Protein AF-A0A0M3BG21-F1 (afdb_monomer_lite)

Foldseek 3Di:
DCLLVVLCVVVVHQLQRSQVQQVHGSVVSVCLNVVVDQDDLVSLVSSCVSRVDDSCVSCCVPPPHPVPPD

Structure (mmCIF, N/CA/C/O backbone):
data_AF-A0A0M3BG21-F1
#
_entry.id   AF-A0A0M3BG21-F1
#
loop_
_atom_site.group_PDB
_atom_site.id
_atom_site.type_symbol
_atom_site.label_atom_id
_atom_site.label_alt_id
_atom_site.label_comp_id
_atom_site.label_asym_id
_atom_site.label_entity_id
_atom_site.label_seq_id
_atom_site.pdbx_PDB_ins_code
_atom_site.Cartn_x
_atom_site.Cartn_y
_atom_site.Cartn_z
_atom_site.occupancy
_atom_site.B_iso_or_equiv
_atom_site.auth_seq_id
_atom_site.auth_comp_id
_atom_site.auth_asym_id
_atom_site.auth_atom_id
_atom_site.pdbx_PDB_model_num
ATOM 1 N N . MET A 1 1 ? 0.925 7.036 -6.897 1.00 69.69 1 MET A N 1
ATOM 2 C CA . MET A 1 1 ? 0.223 6.158 -5.929 1.00 69.69 1 MET A CA 1
ATOM 3 C C . MET A 1 1 ? -1.267 6.466 -5.778 1.00 69.69 1 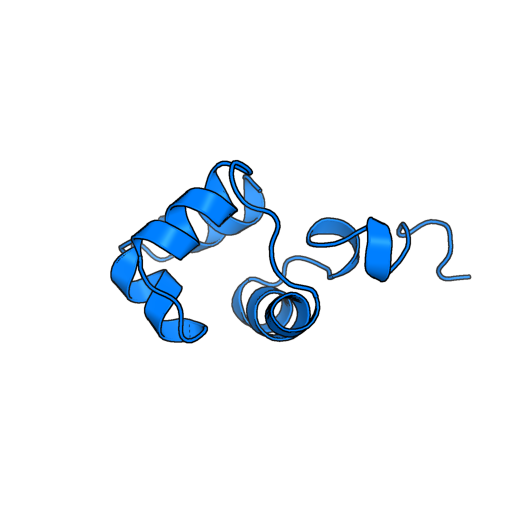MET A C 1
ATOM 5 O O . MET A 1 1 ? -1.966 5.770 -5.048 1.00 69.69 1 MET A O 1
AT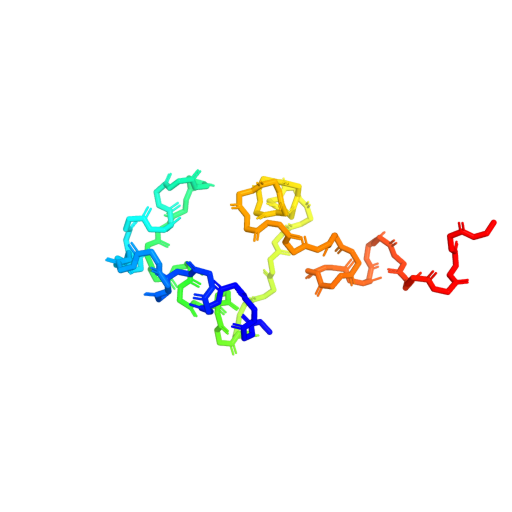OM 9 N N . GLU A 1 2 ? -1.783 7.431 -6.536 1.00 83.56 2 GLU A N 1
ATOM 10 C CA . GLU A 1 2 ? -3.189 7.835 -6.528 1.00 83.56 2 GLU A CA 1
ATOM 11 C C . GLU A 1 2 ? -4.166 6.682 -6.799 1.00 83.56 2 GLU A C 1
ATOM 13 O O . GLU A 1 2 ? -5.182 6.585 -6.125 1.00 83.56 2 GLU A O 1
ATOM 18 N N . LYS A 1 3 ? -3.806 5.723 -7.666 1.00 92.06 3 LYS A N 1
ATOM 19 C CA . LYS A 1 3 ? -4.617 4.521 -7.936 1.00 92.06 3 LYS A CA 1
ATOM 20 C C . LYS A 1 3 ? -4.840 3.636 -6.703 1.00 92.06 3 LYS A C 1
ATOM 22 O O . LYS A 1 3 ? -5.940 3.138 -6.497 1.00 92.06 3 LYS A O 1
ATOM 27 N N . ILE A 1 4 ? -3.821 3.470 -5.856 1.00 93.81 4 ILE A N 1
ATOM 28 C CA . ILE A 1 4 ? -3.929 2.665 -4.626 1.00 93.81 4 ILE A CA 1
ATOM 29 C C . ILE A 1 4 ? -4.791 3.389 -3.587 1.00 93.81 4 ILE A C 1
ATOM 31 O O . ILE A 1 4 ? -5.618 2.763 -2.924 1.00 93.81 4 ILE A O 1
ATOM 35 N N . LYS A 1 5 ? -4.660 4.719 -3.506 1.00 95.25 5 LYS A N 1
ATOM 36 C CA . LYS A 1 5 ? -5.535 5.556 -2.680 1.00 95.25 5 LYS A CA 1
ATOM 37 C C . LYS A 1 5 ? -6.988 5.497 -3.160 1.00 95.25 5 LYS A C 1
ATOM 39 O O . LYS A 1 5 ? -7.882 5.333 -2.336 1.00 95.25 5 LYS A O 1
ATOM 44 N N . HIS A 1 6 ? -7.212 5.567 -4.473 1.00 95.62 6 HIS A N 1
ATOM 45 C CA . HIS A 1 6 ? -8.539 5.489 -5.080 1.00 95.62 6 HIS A CA 1
ATOM 46 C C . HIS A 1 6 ? -9.220 4.150 -4.778 1.00 95.62 6 HIS A C 1
ATOM 48 O O . HIS A 1 6 ? -10.336 4.130 -4.263 1.00 95.62 6 HIS A O 1
ATOM 54 N N . TRP A 1 7 ? -8.496 3.039 -4.963 1.00 96.00 7 TRP A N 1
ATOM 55 C CA . TRP A 1 7 ? -8.969 1.699 -4.603 1.00 96.00 7 TRP A CA 1
ATOM 56 C C . TRP A 1 7 ? -9.455 1.617 -3.148 1.00 96.00 7 TRP A C 1
ATOM 58 O O . TRP A 1 7 ? -10.484 0.990 -2.872 1.00 96.00 7 TRP A O 1
ATOM 68 N N . ARG A 1 8 ? -8.729 2.257 -2.216 1.00 96.94 8 ARG A N 1
ATOM 69 C CA . ARG A 1 8 ? -9.090 2.288 -0.794 1.00 96.94 8 ARG A CA 1
ATOM 70 C C . ARG A 1 8 ? -10.363 3.104 -0.568 1.00 96.94 8 ARG A C 1
ATOM 72 O O . ARG A 1 8 ? -11.247 2.654 0.162 1.00 96.94 8 ARG A O 1
ATOM 79 N N . THR A 1 9 ? -10.451 4.295 -1.162 1.00 96.50 9 THR A N 1
ATOM 80 C CA . THR A 1 9 ? -11.593 5.202 -0.974 1.00 96.50 9 THR A CA 1
ATOM 81 C C . THR A 1 9 ? -12.877 4.664 -1.591 1.00 96.50 9 THR A C 1
ATOM 83 O O . THR A 1 9 ? -13.916 4.742 -0.946 1.00 96.50 9 THR A O 1
ATOM 86 N N . GLU A 1 10 ? -12.812 4.037 -2.769 1.00 97.06 10 GLU A N 1
ATOM 87 C CA . GLU A 1 10 ? -13.966 3.367 -3.395 1.00 97.06 10 GLU A CA 1
ATOM 88 C C . GLU A 1 10 ? -14.553 2.271 -2.497 1.00 97.06 10 GLU A C 1
ATOM 90 O O . GLU A 1 10 ? -15.759 2.045 -2.473 1.00 97.06 10 GLU A O 1
ATOM 95 N N . ARG A 1 11 ? -13.696 1.604 -1.718 1.00 95.75 11 ARG A N 1
ATOM 96 C CA . ARG A 1 11 ? -14.087 0.544 -0.778 1.00 95.75 11 ARG A CA 1
ATOM 97 C C . ARG A 1 11 ? -14.408 1.063 0.619 1.00 95.75 11 ARG A C 1
ATOM 99 O O . ARG A 1 11 ? -14.675 0.258 1.506 1.00 95.75 11 ARG A O 1
ATOM 106 N N . SER A 1 12 ? -14.365 2.381 0.830 1.00 97.06 12 SER A N 1
ATOM 107 C CA . SER A 1 12 ? -14.581 3.017 2.136 1.00 97.06 12 SER A CA 1
ATOM 108 C C . SER A 1 12 ? -13.709 2.424 3.254 1.00 97.06 12 SER A C 1
ATOM 110 O O . SER A 1 12 ? -14.114 2.344 4.412 1.00 97.06 12 SER A O 1
ATOM 112 N N . LEU A 1 13 ? -12.489 2.003 2.909 1.00 97.06 13 LEU A N 1
ATOM 113 C CA . LEU A 1 13 ? -11.542 1.424 3.857 1.00 97.06 13 LEU A CA 1
ATOM 114 C C . LEU A 1 13 ? -10.752 2.526 4.576 1.00 97.06 13 LEU A C 1
ATOM 116 O O . LEU A 1 13 ? -10.274 3.492 3.962 1.00 97.06 13 LEU A O 1
ATOM 120 N N . SER A 1 14 ? -10.546 2.347 5.882 1.00 97.81 14 SER A N 1
ATOM 121 C CA . SER A 1 14 ? -9.565 3.139 6.625 1.00 97.81 14 SER A CA 1
ATOM 122 C C . SER A 1 14 ? -8.140 2.757 6.205 1.00 97.81 14 SER A C 1
ATOM 124 O O . SER A 1 14 ? -7.908 1.707 5.593 1.00 97.81 14 SER A O 1
ATOM 126 N N . ILE A 1 15 ? -7.161 3.606 6.524 1.00 97.56 15 ILE A N 1
ATOM 127 C CA . ILE A 1 15 ? -5.752 3.302 6.235 1.00 97.56 15 ILE A CA 1
ATOM 128 C C . ILE A 1 15 ? -5.273 2.076 7.029 1.00 97.56 15 ILE A C 1
ATOM 130 O O . ILE A 1 15 ? -4.478 1.291 6.517 1.00 97.56 15 ILE A O 1
ATOM 134 N N . GLU A 1 16 ? -5.791 1.865 8.241 1.00 98.00 16 GLU A N 1
ATOM 135 C CA . GLU A 1 16 ? -5.512 0.700 9.087 1.00 98.00 16 GLU A CA 1
ATOM 136 C C . GLU A 1 16 ? -6.052 -0.579 8.455 1.00 98.00 16 GLU A C 1
ATOM 138 O O . GLU A 1 16 ? -5.310 -1.553 8.328 1.00 98.00 16 GLU A O 1
ATOM 143 N N . ALA A 1 17 ? -7.312 -0.562 8.012 1.00 97.62 17 ALA A N 1
ATOM 144 C CA . ALA A 1 17 ? -7.935 -1.711 7.366 1.00 97.62 17 ALA A CA 1
ATOM 145 C C . ALA A 1 17 ? -7.196 -2.088 6.073 1.00 97.62 17 ALA A C 1
ATOM 147 O O . ALA A 1 17 ? -6.886 -3.256 5.849 1.00 97.62 17 ALA A O 1
ATOM 148 N N . ALA A 1 18 ? -6.839 -1.097 5.251 1.00 96.94 18 ALA A N 1
ATOM 149 C CA . ALA A 1 18 ? -6.089 -1.326 4.020 1.00 96.94 18 ALA A CA 1
ATOM 150 C C . ALA A 1 18 ? -4.676 -1.879 4.279 1.00 96.94 18 ALA A C 1
ATOM 152 O O . ALA A 1 18 ? -4.251 -2.832 3.626 1.00 96.94 18 ALA A O 1
ATOM 153 N N . GLY A 1 19 ? -3.967 -1.332 5.272 1.00 97.06 19 GLY A N 1
ATOM 154 C CA . GLY A 1 19 ? -2.660 -1.840 5.683 1.00 97.06 19 GLY A CA 1
ATOM 155 C C . GLY A 1 19 ? -2.720 -3.285 6.185 1.00 97.06 19 GLY A C 1
ATOM 156 O O . GLY A 1 19 ? -1.893 -4.112 5.785 1.00 97.06 19 GLY A O 1
ATOM 157 N N . ALA A 1 20 ? -3.730 -3.615 6.994 1.00 97.44 20 ALA A N 1
ATOM 158 C CA . ALA A 1 20 ? -3.919 -4.956 7.540 1.00 97.44 20 ALA A CA 1
ATOM 159 C C . ALA A 1 20 ? -4.065 -6.023 6.441 1.00 97.44 20 ALA A C 1
ATOM 161 O O . ALA A 1 20 ? -3.489 -7.103 6.567 1.00 97.44 20 ALA A O 1
ATOM 162 N N . LEU A 1 21 ? -4.730 -5.700 5.324 1.00 96.38 21 LEU A N 1
ATOM 163 C CA . LEU A 1 21 ? -4.917 -6.616 4.187 1.00 96.38 21 LEU A CA 1
ATOM 164 C C . LEU A 1 21 ? -3.606 -7.052 3.515 1.00 96.38 21 LEU A C 1
ATOM 166 O O . LEU A 1 21 ? -3.566 -8.097 2.869 1.00 96.38 21 LEU A O 1
ATOM 170 N N . VAL A 1 22 ? -2.525 -6.282 3.671 1.00 94.88 22 VAL A N 1
ATOM 171 C CA . VAL A 1 22 ? -1.189 -6.629 3.147 1.00 94.88 22 VAL A CA 1
ATOM 172 C C . VAL A 1 22 ? -0.140 -6.789 4.250 1.00 94.88 22 VAL A C 1
ATOM 174 O O . VAL A 1 22 ? 1.065 -6.827 3.970 1.00 94.88 22 VAL A O 1
ATOM 177 N N . GLY A 1 23 ? -0.576 -6.885 5.509 1.00 96.06 23 GLY A N 1
ATOM 178 C CA . GLY A 1 23 ? 0.292 -7.063 6.673 1.00 96.06 23 GLY A CA 1
ATOM 179 C C . GLY A 1 23 ? 1.265 -5.900 6.881 1.00 96.06 23 GLY A C 1
ATOM 180 O O . GLY A 1 23 ? 2.472 -6.126 7.011 1.00 96.06 23 GLY A O 1
ATOM 181 N N . VAL A 1 24 ? 0.771 -4.660 6.824 1.00 96.44 24 VAL A N 1
ATOM 182 C CA . VAL A 1 24 ? 1.508 -3.437 7.190 1.00 96.44 24 VAL A CA 1
ATOM 183 C C . VAL A 1 24 ? 0.645 -2.543 8.084 1.00 96.44 24 VAL A C 1
ATOM 185 O O . VAL A 1 24 ? -0.573 -2.686 8.129 1.00 96.44 24 VAL A O 1
ATOM 188 N N . SER A 1 25 ? 1.256 -1.595 8.795 1.00 97.88 25 SER A N 1
ATOM 189 C CA . SER A 1 25 ? 0.491 -0.625 9.590 1.00 97.88 25 SER A CA 1
ATOM 190 C C . SER A 1 25 ? -0.239 0.395 8.707 1.00 97.88 25 SER A C 1
ATOM 192 O O . SER A 1 25 ? 0.189 0.681 7.585 1.00 97.88 25 SER A O 1
ATOM 194 N N . GLY A 1 26 ? -1.296 1.021 9.236 1.00 97.25 26 GLY A N 1
ATOM 195 C CA . GLY A 1 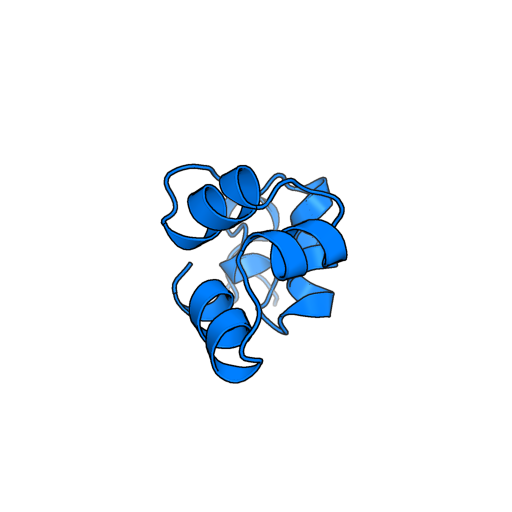26 ? -2.015 2.085 8.523 1.00 97.25 26 GLY A CA 1
ATOM 196 C C . GLY A 1 26 ? -1.134 3.289 8.180 1.00 97.25 26 GLY A C 1
ATOM 197 O O . GLY A 1 26 ? -1.216 3.832 7.081 1.00 97.25 26 GLY A O 1
ATOM 198 N N . VAL A 1 27 ? -0.189 3.643 9.057 1.00 97.38 27 VAL A N 1
ATOM 199 C CA . VAL A 1 27 ? 0.810 4.692 8.786 1.00 97.38 27 VAL A CA 1
ATOM 200 C C . VAL A 1 27 ? 1.708 4.313 7.607 1.00 97.38 27 VAL A C 1
ATOM 202 O O . VAL A 1 27 ? 2.021 5.155 6.764 1.00 97.38 27 VAL A O 1
ATOM 205 N N . GLN A 1 28 ? 2.132 3.050 7.527 1.00 97.38 28 GLN A N 1
ATOM 206 C CA . GLN A 1 28 ? 2.947 2.565 6.416 1.00 97.38 28 GLN A CA 1
ATOM 207 C C . GLN A 1 28 ? 2.156 2.572 5.106 1.00 97.38 28 GLN A C 1
ATOM 209 O O . GLN A 1 28 ? 2.683 3.041 4.097 1.00 97.38 28 GLN A O 1
ATOM 214 N N . TRP A 1 29 ? 0.891 2.150 5.139 1.00 97.62 29 TRP A N 1
ATOM 215 C CA . TRP A 1 29 ? -0.022 2.255 4.003 1.00 97.62 29 TRP A CA 1
ATOM 216 C C . TRP A 1 29 ? -0.202 3.708 3.540 1.00 97.62 29 TRP A C 1
ATOM 218 O O . TRP A 1 29 ? -0.021 4.011 2.365 1.00 97.62 29 TRP A O 1
ATOM 228 N N . HIS A 1 30 ? -0.446 4.642 4.459 1.00 96.88 30 HIS A N 1
ATOM 229 C CA . HIS A 1 30 ? -0.562 6.069 4.145 1.00 96.88 30 HIS A CA 1
ATOM 230 C C . HIS A 1 30 ? 0.703 6.637 3.470 1.00 96.88 30 HIS A C 1
ATOM 232 O O . HIS A 1 30 ? 0.621 7.413 2.517 1.00 96.88 30 HIS A O 1
ATOM 238 N N . ARG A 1 31 ? 1.899 6.224 3.916 1.00 97.00 31 ARG A N 1
ATOM 239 C CA . ARG A 1 31 ? 3.164 6.619 3.267 1.00 97.00 31 ARG A CA 1
ATOM 240 C C . ARG A 1 31 ? 3.311 6.041 1.863 1.00 97.00 31 ARG A C 1
ATOM 242 O O . ARG A 1 31 ? 3.899 6.698 1.006 1.00 97.00 31 ARG A O 1
ATOM 249 N N . TYR A 1 32 ? 2.780 4.841 1.632 1.00 95.94 32 TYR A N 1
ATOM 250 C CA . TYR A 1 32 ? 2.662 4.294 0.289 1.00 95.94 32 TYR A CA 1
ATOM 251 C C . TYR A 1 32 ? 1.754 5.200 -0.550 1.00 95.94 32 TYR A C 1
ATOM 253 O O . TYR A 1 32 ? 2.206 5.698 -1.576 1.00 95.94 32 TYR A O 1
ATOM 261 N N . GLU A 1 33 ? 0.524 5.485 -0.113 1.00 95.44 33 GLU A N 1
ATOM 262 C CA . GLU A 1 33 ? -0.444 6.310 -0.866 1.00 95.44 33 GLU A CA 1
ATOM 263 C C . GLU A 1 33 ? 0.114 7.670 -1.299 1.00 95.44 33 GLU A C 1
ATOM 265 O O . GLU A 1 33 ? -0.097 8.097 -2.435 1.00 95.44 33 GLU A O 1
ATOM 270 N N . ASN A 1 34 ? 0.873 8.318 -0.417 1.00 95.06 34 ASN A N 1
ATOM 271 C CA . ASN A 1 34 ? 1.446 9.638 -0.679 1.00 95.06 34 ASN A CA 1
ATOM 272 C C . ASN A 1 34 ? 2.824 9.587 -1.353 1.00 95.06 34 ASN A C 1
ATOM 274 O O . ASN A 1 34 ? 3.423 10.629 -1.599 1.00 95.06 34 ASN A O 1
ATOM 278 N N . GLY A 1 35 ? 3.369 8.395 -1.609 1.00 92.38 35 GLY A N 1
ATOM 279 C CA . GLY A 1 35 ? 4.684 8.223 -2.231 1.00 92.38 35 GLY A CA 1
ATOM 280 C C . GLY A 1 35 ? 5.875 8.621 -1.352 1.00 92.38 35 GLY A C 1
ATOM 281 O O . GLY A 1 35 ? 7.011 8.541 -1.809 1.00 92.38 35 GLY A O 1
ATOM 282 N N . THR A 1 36 ? 5.659 8.990 -0.084 1.00 94.31 36 THR A N 1
ATOM 283 C CA . THR A 1 36 ? 6.740 9.322 0.866 1.00 94.31 36 THR A CA 1
ATOM 284 C C . THR A 1 36 ? 7.538 8.092 1.294 1.00 94.31 36 THR A C 1
ATOM 286 O O . THR A 1 36 ? 8.633 8.212 1.845 1.00 94.31 36 THR A O 1
ATOM 289 N N . ARG A 1 37 ? 7.016 6.890 1.025 1.00 93.69 37 ARG A N 1
ATOM 290 C CA . ARG A 1 37 ? 7.756 5.631 1.108 1.00 93.69 37 ARG A CA 1
ATOM 291 C C . ARG A 1 37 ? 7.484 4.792 -0.134 1.00 93.69 37 ARG A C 1
ATOM 293 O O . ARG A 1 37 ? 6.332 4.542 -0.479 1.00 93.69 37 ARG A O 1
ATOM 300 N N . ARG A 1 38 ? 8.547 4.279 -0.753 1.00 94.06 38 ARG A N 1
ATOM 301 C CA . ARG A 1 38 ? 8.442 3.298 -1.839 1.00 94.06 38 ARG A CA 1
ATOM 302 C C . ARG A 1 38 ? 7.902 1.964 -1.304 1.00 94.06 38 ARG A C 1
ATOM 304 O O . ARG A 1 38 ? 8.282 1.525 -0.216 1.00 94.06 38 ARG A O 1
ATOM 311 N N . ILE A 1 39 ? 7.030 1.314 -2.073 1.00 95.56 39 ILE A N 1
ATOM 312 C CA . ILE A 1 39 ? 6.540 -0.035 -1.765 1.00 95.56 39 ILE A CA 1
ATOM 313 C C . ILE A 1 39 ? 7.695 -1.039 -1.941 1.00 95.56 39 ILE A C 1
ATOM 315 O O . ILE A 1 39 ? 8.298 -1.074 -3.012 1.00 95.56 39 ILE A O 1
ATOM 319 N N . PRO A 1 40 ? 8.035 -1.859 -0.932 1.00 95.50 40 PRO A N 1
ATOM 320 C CA . PRO A 1 40 ? 9.044 -2.907 -1.071 1.00 95.50 40 PRO A CA 1
ATOM 321 C C . PRO A 1 40 ? 8.698 -3.901 -2.188 1.00 95.50 40 PRO A C 1
ATOM 323 O O . PRO A 1 40 ? 7.521 -4.139 -2.463 1.00 95.50 40 PRO A O 1
ATOM 326 N N . ALA A 1 41 ? 9.710 -4.465 -2.851 1.00 94.50 41 ALA A N 1
ATOM 327 C CA . ALA A 1 41 ? 9.497 -5.290 -4.046 1.00 94.50 41 ALA A CA 1
ATOM 328 C C . ALA A 1 41 ? 8.689 -6.552 -3.713 1.00 94.50 41 ALA A C 1
ATOM 330 O O . ALA A 1 41 ? 7.788 -6.932 -4.451 1.00 94.50 41 ALA A O 1
ATOM 331 N N . GLU A 1 42 ? 8.933 -7.121 -2.537 1.00 94.88 42 GLU A N 1
ATOM 332 C CA . GLU A 1 42 ? 8.240 -8.277 -1.981 1.00 94.88 42 GLU A CA 1
ATOM 333 C C . GLU A 1 42 ? 6.764 -8.007 -1.635 1.00 94.88 42 GLU A C 1
ATOM 335 O O . GLU A 1 42 ? 5.950 -8.927 -1.625 1.00 94.88 42 GLU A O 1
ATOM 340 N N . LYS A 1 43 ? 6.387 -6.745 -1.380 1.00 95.19 43 LYS A N 1
ATOM 341 C CA . LYS A 1 43 ? 4.995 -6.342 -1.099 1.00 95.19 43 LYS A CA 1
ATOM 342 C C . LYS A 1 43 ? 4.223 -5.992 -2.373 1.00 95.19 43 LYS A C 1
ATOM 344 O O . LYS A 1 43 ? 2.992 -6.032 -2.358 1.00 95.19 43 LYS A O 1
ATOM 349 N N . ALA A 1 44 ? 4.918 -5.639 -3.457 1.00 95.25 44 ALA A N 1
ATOM 350 C CA . ALA A 1 44 ? 4.289 -5.187 -4.695 1.00 95.25 44 ALA A CA 1
ATOM 351 C C . ALA A 1 44 ? 3.320 -6.227 -5.300 1.00 95.25 44 ALA A C 1
ATOM 353 O O . ALA A 1 44 ? 2.214 -5.818 -5.648 1.00 95.25 44 ALA A O 1
ATOM 354 N N . PRO A 1 45 ? 3.620 -7.545 -5.343 1.00 95.50 45 PRO A N 1
ATOM 355 C CA . PRO A 1 45 ? 2.667 -8.558 -5.812 1.00 95.50 45 PRO A CA 1
ATOM 356 C C . PRO A 1 45 ? 1.384 -8.626 -4.988 1.00 95.50 45 PRO A C 1
ATOM 358 O O . PRO A 1 45 ? 0.293 -8.656 -5.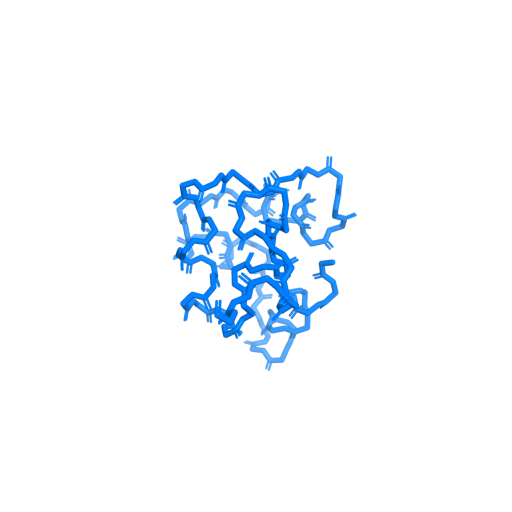554 1.00 95.50 45 PRO A O 1
ATOM 361 N N . SER A 1 46 ? 1.489 -8.585 -3.658 1.00 96.25 46 SER A N 1
ATOM 362 C CA . SER A 1 46 ? 0.317 -8.611 -2.775 1.00 96.25 46 SER A CA 1
ATOM 363 C C . SER A 1 46 ? -0.560 -7.377 -2.969 1.00 96.25 46 SER A C 1
ATOM 365 O O . SER A 1 46 ? -1.780 -7.493 -3.054 1.00 96.25 46 SER A O 1
ATOM 367 N N . ILE A 1 47 ? 0.058 -6.199 -3.092 1.00 95.75 47 ILE A N 1
ATOM 368 C CA . ILE A 1 47 ? -0.663 -4.947 -3.345 1.00 95.75 47 ILE A CA 1
ATOM 369 C C . ILE A 1 47 ? -1.271 -4.946 -4.753 1.00 95.75 47 ILE A C 1
ATOM 371 O O . ILE A 1 47 ? -2.417 -4.536 -4.907 1.00 95.75 47 ILE A O 1
ATOM 375 N N . SER A 1 48 ? -0.561 -5.444 -5.766 1.00 96.31 48 SER A N 1
ATOM 376 C CA . SER A 1 48 ? -1.071 -5.562 -7.136 1.00 96.31 48 SER A CA 1
ATOM 377 C C . SER A 1 48 ? -2.298 -6.466 -7.195 1.00 96.31 48 SER A C 1
ATOM 379 O O . SER A 1 48 ? -3.341 -6.059 -7.698 1.00 96.31 48 SER A O 1
ATOM 381 N N . LYS A 1 49 ? -2.227 -7.648 -6.573 1.00 96.12 49 LYS A N 1
ATOM 382 C CA . LYS A 1 49 ? -3.356 -8.581 -6.480 1.00 96.12 49 LYS A CA 1
ATOM 383 C C . LYS A 1 49 ? -4.549 -7.982 -5.733 1.00 96.12 49 LYS A C 1
ATOM 385 O O . LYS A 1 49 ? -5.688 -8.216 -6.119 1.00 96.12 49 LYS A O 1
ATOM 390 N N . LEU A 1 50 ? -4.293 -7.225 -4.666 1.00 95.06 50 LEU A N 1
ATOM 391 C CA . LEU A 1 50 ? -5.339 -6.606 -3.854 1.00 95.06 50 LEU A CA 1
ATOM 392 C C . LEU A 1 50 ? -6.030 -5.443 -4.581 1.00 95.06 50 LEU A C 1
ATOM 394 O O . LEU A 1 50 ? -7.249 -5.293 -4.508 1.00 95.06 50 LEU A O 1
ATOM 398 N N . THR A 1 51 ? -5.237 -4.608 -5.252 1.00 95.06 51 THR A N 1
ATOM 399 C CA . THR A 1 51 ? -5.690 -3.327 -5.809 1.00 95.06 51 THR A CA 1
ATOM 400 C C . THR A 1 51 ? -6.037 -3.382 -7.292 1.00 95.06 51 THR A C 1
ATOM 402 O O . THR A 1 51 ? -6.728 -2.497 -7.786 1.00 95.06 51 THR A O 1
ATOM 405 N N . GLY A 1 52 ? -5.558 -4.401 -8.006 1.00 95.00 52 GLY A N 1
ATOM 406 C CA . GLY A 1 52 ? -5.602 -4.483 -9.466 1.00 95.00 52 GLY A CA 1
ATOM 407 C C . GLY A 1 52 ? -4.574 -3.588 -10.166 1.00 95.00 52 GLY A C 1
ATOM 408 O O . GLY A 1 52 ? -4.489 -3.607 -11.390 1.00 95.00 52 GLY A O 1
ATOM 409 N N . VAL A 1 53 ? -3.779 -2.809 -9.423 1.00 94.19 53 VAL A N 1
ATOM 410 C CA . VAL A 1 53 ? -2.758 -1.935 -10.012 1.00 94.19 53 VAL A CA 1
ATOM 411 C C . VAL A 1 53 ? -1.591 -2.791 -10.522 1.00 94.19 53 VAL A C 1
ATOM 413 O O . VAL A 1 53 ? -1.055 -3.592 -9.750 1.00 94.19 53 VAL A O 1
ATOM 416 N N . PRO A 1 54 ? -1.163 -2.649 -11.789 1.00 94.56 54 PRO A N 1
ATOM 417 C CA . PRO A 1 54 ? -0.072 -3.447 -12.338 1.00 94.56 54 PRO A CA 1
ATOM 418 C C . PRO A 1 54 ? 1.256 -3.260 -11.593 1.00 94.56 54 PRO A C 1
ATOM 420 O O . PRO A 1 54 ? 1.581 -2.174 -11.110 1.00 94.56 54 PRO A O 1
ATOM 423 N N . LEU A 1 55 ? 2.074 -4.314 -11.554 1.00 93.94 55 LEU A N 1
ATOM 424 C CA . LEU A 1 55 ? 3.384 -4.300 -10.892 1.00 93.94 55 LEU A CA 1
ATOM 425 C C . LEU A 1 55 ? 4.329 -3.218 -11.426 1.00 93.94 55 LEU A C 1
ATOM 427 O O . LEU A 1 55 ? 5.010 -2.571 -10.633 1.00 93.94 55 LEU A O 1
ATOM 431 N N . HIS A 1 56 ? 4.332 -2.984 -12.740 1.00 91.50 56 HIS A N 1
ATOM 432 C CA . HIS A 1 56 ? 5.142 -1.940 -13.370 1.00 91.50 56 HIS A CA 1
ATOM 433 C C . HIS A 1 56 ? 4.710 -0.524 -12.965 1.00 91.50 56 HIS A C 1
ATOM 435 O O . HIS A 1 56 ? 5.513 0.397 -13.012 1.00 91.50 56 HIS A O 1
ATOM 441 N N . GLU A 1 57 ? 3.466 -0.327 -12.522 1.00 91.56 57 GLU A N 1
ATOM 442 C CA . GLU A 1 57 ? 3.029 0.963 -11.980 1.00 91.56 57 GLU A CA 1
ATOM 443 C C . GLU A 1 57 ? 3.405 1.128 -10.503 1.00 91.56 57 GLU A C 1
ATOM 445 O O . GLU A 1 57 ? 3.672 2.238 -10.041 1.00 91.56 57 GLU A O 1
ATOM 450 N N . ILE A 1 58 ? 3.432 0.025 -9.748 1.00 92.81 58 ILE A N 1
ATOM 451 C CA . ILE A 1 58 ? 3.801 0.022 -8.326 1.00 92.81 58 ILE A CA 1
ATOM 452 C C . ILE A 1 58 ? 5.323 0.153 -8.156 1.00 92.81 58 ILE A C 1
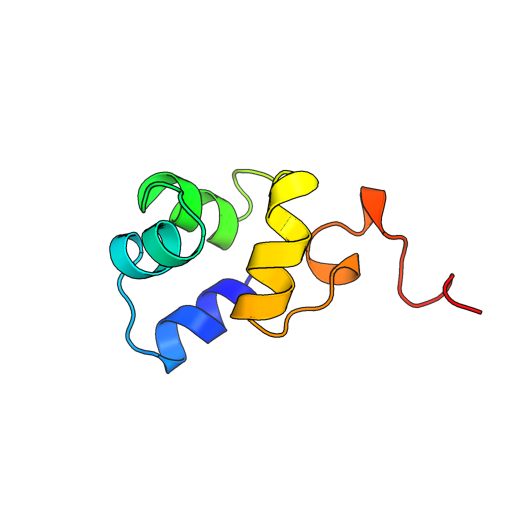ATOM 454 O O . ILE A 1 58 ? 5.795 0.896 -7.290 1.00 92.81 58 ILE A O 1
ATOM 458 N N . ARG A 1 59 ? 6.092 -0.588 -8.961 1.00 92.38 59 ARG A N 1
ATOM 459 C CA . ARG A 1 59 ? 7.561 -0.665 -8.937 1.00 92.38 59 ARG A CA 1
ATOM 460 C C . ARG A 1 59 ? 8.136 -0.792 -10.358 1.00 92.38 59 ARG A C 1
ATOM 462 O O . ARG A 1 59 ? 8.655 -1.855 -10.708 1.00 92.38 59 ARG A O 1
ATOM 469 N N . PRO A 1 60 ? 8.099 0.285 -11.166 1.00 91.69 60 PRO A N 1
ATOM 470 C CA . PRO A 1 60 ? 8.688 0.280 -12.512 1.00 91.69 60 PRO A CA 1
ATOM 471 C C . PRO A 1 60 ? 10.193 -0.015 -12.496 1.00 91.69 60 PRO A C 1
ATOM 473 O O . PRO A 1 60 ? 10.723 -0.625 -13.415 1.00 91.69 60 PRO A O 1
ATOM 476 N N . ASP A 1 61 ? 10.883 0.368 -11.419 1.00 91.88 61 ASP A N 1
ATOM 477 C CA . ASP A 1 61 ? 12.312 0.122 -11.214 1.00 91.88 61 ASP A CA 1
ATOM 478 C C . ASP A 1 61 ? 12.670 -1.361 -11.027 1.00 91.88 61 ASP A C 1
ATOM 480 O O . ASP A 1 61 ? 13.837 -1.715 -11.147 1.00 91.88 61 ASP A O 1
ATOM 484 N N . VAL A 1 62 ? 11.692 -2.219 -10.715 1.00 91.69 62 VAL A N 1
ATOM 485 C CA . VAL A 1 62 ? 11.897 -3.668 -10.522 1.00 91.69 62 VAL A CA 1
ATOM 486 C C . VAL A 1 62 ? 11.268 -4.475 -11.647 1.00 91.69 62 VAL A C 1
ATOM 488 O O . VAL A 1 62 ? 11.861 -5.447 -12.100 1.00 91.69 62 VAL A O 1
ATOM 491 N N . PHE A 1 63 ? 10.067 -4.094 -12.082 1.00 88.81 63 PHE A N 1
ATOM 492 C CA . PHE A 1 63 ? 9.269 -4.880 -13.026 1.00 88.81 63 PHE A CA 1
ATOM 493 C C . PHE A 1 63 ? 9.300 -4.336 -14.461 1.00 88.81 63 PHE A C 1
ATOM 495 O O . PHE A 1 63 ? 8.566 -4.834 -15.309 1.00 88.81 63 PHE A O 1
ATOM 502 N N . GLY A 1 64 ? 10.141 -3.333 -14.736 1.00 84.62 64 GLY A N 1
ATOM 503 C CA . GLY A 1 64 ? 10.211 -2.668 -16.035 1.00 84.62 64 GLY A CA 1
ATOM 504 C C . GLY A 1 64 ? 8.990 -1.790 -16.313 1.00 84.62 64 GLY A C 1
ATOM 505 O O . GLY A 1 64 ? 8.054 -1.719 -15.519 1.00 84.62 64 GLY A O 1
ATOM 506 N N . THR A 1 65 ? 9.004 -1.082 -17.440 1.00 77.06 65 THR A N 1
ATOM 507 C CA . THR A 1 65 ? 7.840 -0.360 -17.973 1.00 77.06 65 THR A CA 1
ATOM 508 C C . THR A 1 65 ? 7.041 -1.274 -18.903 1.00 77.06 65 THR A C 1
ATOM 510 O O . THR A 1 65 ? 7.581 -2.238 -19.443 1.00 77.06 65 THR A 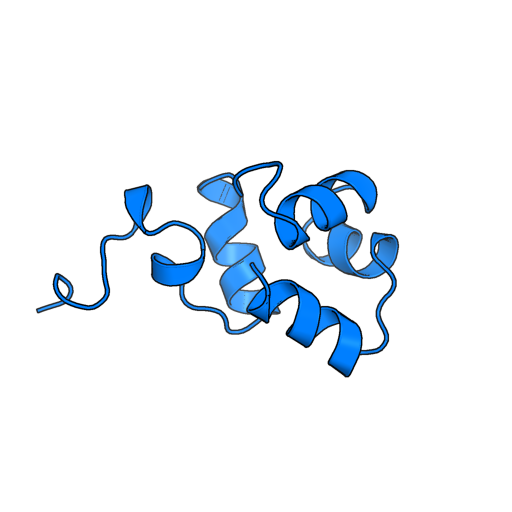O 1
ATOM 513 N N . ALA A 1 66 ? 5.757 -0.968 -19.123 1.00 65.88 66 ALA A N 1
ATOM 514 C CA . ALA A 1 66 ? 4.878 -1.737 -20.017 1.00 65.88 66 ALA A CA 1
ATOM 515 C C . ALA A 1 66 ? 5.420 -1.881 -21.458 1.00 65.88 66 ALA A C 1
ATOM 517 O O . ALA A 1 66 ? 5.009 -2.777 -22.183 1.00 65.88 66 ALA A O 1
ATOM 518 N N . GLU A 1 67 ? 6.363 -1.024 -21.851 1.00 61.31 67 GLU A N 1
ATOM 519 C CA . GLU A 1 67 ? 7.009 -1.005 -23.165 1.00 61.31 67 GLU A CA 1
ATOM 520 C C . GLU A 1 67 ? 8.088 -2.095 -23.337 1.00 61.31 67 GLU A C 1
ATOM 522 O O . GLU A 1 67 ? 8.391 -2.479 -24.459 1.00 61.31 67 GLU A O 1
ATOM 527 N N . ASN A 1 68 ? 8.613 -2.663 -22.243 1.00 52.47 68 ASN A N 1
ATOM 528 C CA . ASN A 1 68 ? 9.648 -3.712 -22.262 1.00 52.47 68 ASN A CA 1
ATOM 529 C C . ASN A 1 68 ? 9.091 -5.139 -22.069 1.00 52.47 68 ASN A C 1
ATOM 531 O O . ASN A 1 68 ? 9.844 -6.051 -21.736 1.00 52.47 68 ASN A O 1
ATOM 535 N N . ALA A 1 69 ? 7.780 -5.340 -22.230 1.00 47.59 69 ALA A N 1
ATOM 536 C CA . ALA A 1 69 ? 7.123 -6.643 -22.073 1.00 47.59 69 ALA A CA 1
ATOM 537 C C . ALA A 1 69 ? 6.874 -7.380 -23.411 1.00 47.59 69 ALA A C 1
ATOM 539 O O . ALA A 1 69 ? 5.962 -8.205 -23.478 1.00 47.59 69 ALA A O 1
ATOM 540 N N . ALA A 1 70 ? 7.643 -7.054 -24.458 1.00 41.12 70 ALA A N 1
ATOM 541 C CA . ALA A 1 70 ? 7.575 -7.686 -25.780 1.00 41.12 70 ALA A CA 1
ATOM 542 C C . ALA A 1 70 ? 8.506 -8.901 -25.893 1.00 41.12 70 ALA A C 1
ATOM 544 O O . ALA A 1 70 ? 9.664 -8.801 -25.426 1.00 41.12 70 ALA A O 1
#

Radius of gyration: 11.83 Å; chains: 1; bounding box: 27×18×35 Å

pLDDT: mean 91.37, std 11.63, range [41.12, 98.0]

Secondary structure (DSSP, 8-state):
-HHHHHHHHHTT--HHHHHHHTT--HHHHHHHHTTSSPPPTTTHHHHHHHH---HHHH-HHHH--GGG--

Sequence (70 aa):
MEKIKHWRTERSLSIEAAGALVGVSGVQWHRYENGTRRIPAEKAPSISKLTGVPLHEIRPDVFGTAENAA